Protein AF-A0A4S2D4K6-F1 (afdb_monomer_lite)

Structure (mmCIF, N/CA/C/O backbone):
data_AF-A0A4S2D4K6-F1
#
_entry.id   AF-A0A4S2D4K6-F1
#
loop_
_atom_site.group_PDB
_atom_site.id
_atom_site.type_symbol
_atom_site.label_atom_id
_atom_site.label_alt_id
_atom_site.label_comp_id
_atom_site.label_asym_id
_atom_site.label_entity_id
_atom_site.label_seq_id
_atom_site.pdbx_PDB_ins_code
_atom_site.Cartn_x
_atom_site.Cartn_y
_atom_site.Cartn_z
_atom_site.occupancy
_atom_site.B_iso_or_equiv
_atom_site.auth_seq_id
_atom_site.auth_comp_id
_atom_site.auth_asym_id
_atom_site.auth_atom_id
_atom_site.pdbx_PDB_model_num
ATOM 1 N N . MET A 1 1 ? 19.064 -12.926 -19.573 1.00 48.91 1 MET A N 1
ATOM 2 C CA . MET A 1 1 ? 18.427 -12.527 -18.295 1.00 48.91 1 MET A CA 1
ATOM 3 C C . MET A 1 1 ? 18.147 -13.797 -17.514 1.00 48.91 1 MET A C 1
ATOM 5 O O . MET A 1 1 ? 17.449 -14.656 -18.035 1.00 48.91 1 MET A O 1
ATOM 9 N N . THR A 1 2 ? 18.761 -13.984 -16.348 1.00 58.84 2 THR A N 1
ATOM 10 C CA . THR A 1 2 ? 18.597 -15.213 -15.556 1.00 58.84 2 THR A CA 1
ATOM 11 C C . THR A 1 2 ? 17.197 -15.264 -14.932 1.00 58.84 2 THR A C 1
ATOM 13 O O . THR A 1 2 ? 16.551 -14.230 -14.748 1.00 58.84 2 THR A O 1
ATOM 16 N N . PHE A 1 3 ? 16.708 -16.461 -14.594 1.00 55.75 3 PHE A N 1
ATOM 17 C CA . PHE A 1 3 ? 15.411 -16.658 -13.926 1.00 55.75 3 PHE A CA 1
ATOM 18 C C . PHE A 1 3 ? 15.257 -15.807 -12.650 1.00 55.75 3 PHE A C 1
ATOM 20 O O . PHE A 1 3 ? 14.167 -15.320 -12.359 1.00 55.75 3 PHE A O 1
ATOM 27 N N . ALA A 1 4 ? 16.362 -15.530 -11.951 1.00 55.44 4 ALA A N 1
ATOM 28 C CA . ALA A 1 4 ? 16.401 -14.622 -10.807 1.00 55.44 4 ALA A CA 1
ATOM 29 C C . ALA A 1 4 ? 15.96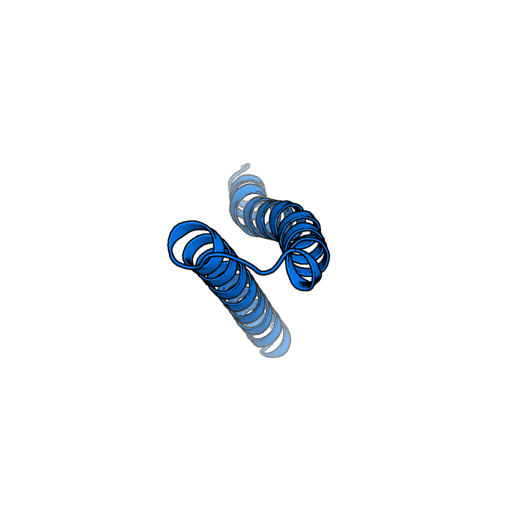6 -13.188 -11.170 1.00 55.44 4 ALA A C 1
ATOM 31 O O . ALA A 1 4 ? 15.175 -12.585 -10.451 1.00 55.44 4 ALA A O 1
ATOM 32 N N . THR A 1 5 ? 16.395 -12.654 -12.320 1.00 58.72 5 THR A N 1
ATOM 33 C CA . THR A 1 5 ? 15.978 -11.319 -12.786 1.00 58.72 5 THR A CA 1
ATOM 34 C C . THR A 1 5 ? 14.480 -11.272 -13.123 1.00 58.72 5 THR A C 1
ATOM 36 O O . THR A 1 5 ? 13.831 -10.250 -12.903 1.00 58.72 5 THR A O 1
ATOM 39 N N . ARG A 1 6 ? 13.907 -12.386 -13.603 1.00 56.97 6 ARG A N 1
ATOM 40 C CA . ARG A 1 6 ? 12.472 -12.507 -13.923 1.00 56.97 6 ARG A CA 1
ATOM 41 C C . ARG A 1 6 ? 11.602 -12.585 -12.660 1.00 56.97 6 ARG A C 1
ATOM 43 O O . ARG A 1 6 ? 10.586 -11.896 -12.593 1.00 56.97 6 ARG A O 1
ATOM 50 N N . ASN A 1 7 ? 12.035 -13.330 -11.639 1.00 61.50 7 ASN A N 1
ATOM 51 C CA . ASN A 1 7 ? 11.338 -13.402 -10.348 1.00 61.50 7 ASN A CA 1
ATOM 52 C C . ASN A 1 7 ? 11.406 -12.084 -9.569 1.00 61.50 7 ASN A C 1
ATOM 54 O O . ASN A 1 7 ? 10.420 -11.692 -8.954 1.00 61.50 7 ASN A O 1
ATOM 58 N N . ILE A 1 8 ? 12.528 -11.359 -9.639 1.00 67.06 8 ILE A N 1
ATOM 59 C CA . ILE A 1 8 ? 12.659 -10.036 -9.007 1.00 67.06 8 ILE A CA 1
ATOM 60 C C . ILE A 1 8 ? 11.703 -9.020 -9.652 1.00 67.06 8 ILE A C 1
ATOM 62 O O . ILE A 1 8 ? 11.087 -8.226 -8.943 1.00 67.06 8 ILE A O 1
ATOM 66 N N . GLY A 1 9 ? 11.534 -9.059 -10.979 1.00 65.44 9 GLY A N 1
ATOM 67 C CA . GLY A 1 9 ? 10.550 -8.227 -11.679 1.00 65.44 9 GLY A CA 1
ATOM 68 C C . GLY A 1 9 ? 9.108 -8.545 -11.267 1.00 65.44 9 GLY A C 1
ATOM 69 O O . GLY A 1 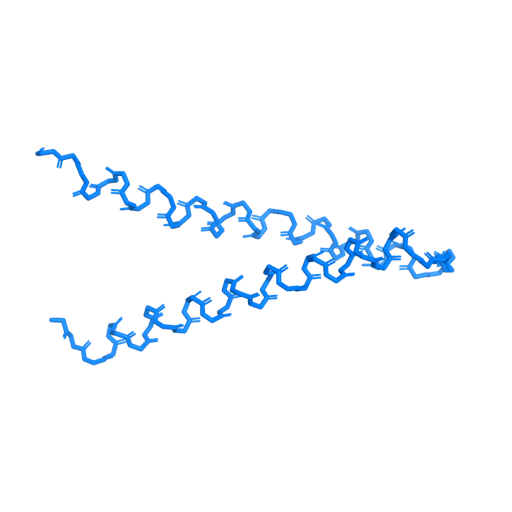9 ? 8.356 -7.636 -10.927 1.00 65.44 9 GLY A O 1
ATOM 70 N N . ALA A 1 10 ? 8.745 -9.831 -11.219 1.00 68.69 10 ALA A N 1
ATOM 71 C CA . ALA A 1 10 ? 7.420 -10.272 -10.776 1.00 68.69 10 ALA A CA 1
ATOM 72 C C . ALA A 1 10 ? 7.133 -9.911 -9.306 1.00 68.69 10 ALA A C 1
ATOM 74 O O . ALA A 1 10 ? 6.051 -9.416 -8.995 1.00 68.69 10 ALA A O 1
ATOM 75 N N . ALA A 1 11 ? 8.113 -10.074 -8.411 1.00 72.50 11 ALA A N 1
ATOM 76 C CA . ALA A 1 11 ? 7.979 -9.711 -7.001 1.00 72.50 11 ALA A CA 1
ATOM 77 C C . ALA A 1 11 ? 7.753 -8.200 -6.810 1.00 72.50 11 ALA A C 1
ATOM 79 O O . ALA A 1 11 ? 6.913 -7.793 -6.012 1.00 72.50 11 ALA A O 1
ATOM 80 N N . ARG A 1 12 ? 8.447 -7.356 -7.586 1.00 73.56 12 ARG A N 1
ATOM 81 C CA . ARG A 1 12 ? 8.266 -5.893 -7.550 1.00 73.56 12 ARG A CA 1
ATOM 82 C C . ARG A 1 12 ? 6.891 -5.453 -8.048 1.00 73.56 12 ARG A C 1
ATOM 84 O O . ARG A 1 12 ? 6.343 -4.488 -7.519 1.00 73.56 12 ARG A O 1
ATOM 91 N N . ILE A 1 13 ? 6.330 -6.142 -9.043 1.00 78.19 13 ILE A N 1
ATOM 92 C CA . ILE A 1 13 ? 4.958 -5.887 -9.512 1.00 78.19 13 ILE A CA 1
ATOM 93 C C . ILE A 1 13 ? 3.956 -6.317 -8.437 1.00 78.19 13 ILE A C 1
ATOM 95 O O . ILE A 1 13 ? 3.030 -5.568 -8.139 1.00 78.19 13 ILE A O 1
ATOM 99 N N . GLY A 1 14 ? 4.182 -7.465 -7.792 1.00 81.25 14 GLY A N 1
ATOM 100 C CA . GLY A 1 14 ? 3.363 -7.922 -6.667 1.00 81.25 14 GLY A CA 1
ATOM 101 C C . GLY A 1 14 ? 3.319 -6.909 -5.519 1.00 81.25 14 GLY A C 1
ATOM 102 O O . GLY A 1 14 ? 2.237 -6.549 -5.063 1.00 81.25 14 GLY A O 1
ATOM 103 N N . ILE A 1 15 ? 4.474 -6.372 -5.111 1.00 82.50 15 ILE A N 1
ATOM 104 C CA . ILE A 1 15 ? 4.548 -5.330 -4.071 1.00 82.50 15 ILE A CA 1
ATOM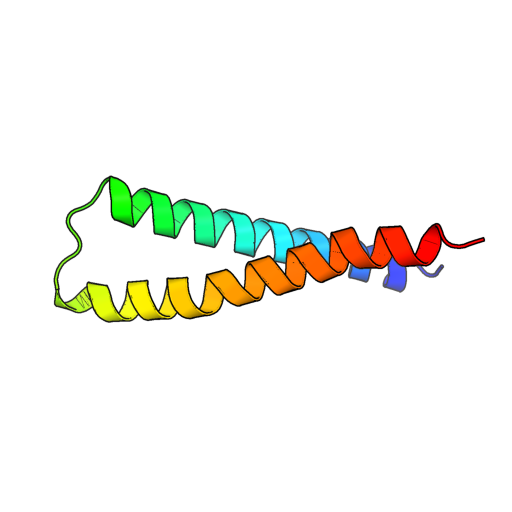 105 C C . ILE A 1 15 ? 3.798 -4.067 -4.512 1.00 82.50 15 ILE A C 1
ATOM 107 O O . ILE A 1 15 ? 3.039 -3.502 -3.730 1.00 82.50 15 ILE A O 1
ATOM 111 N N . ALA A 1 16 ? 3.957 -3.644 -5.768 1.00 81.50 16 ALA A N 1
ATOM 112 C CA . ALA A 1 16 ? 3.263 -2.472 -6.293 1.00 81.50 16 ALA A CA 1
ATOM 113 C C . ALA A 1 16 ? 1.733 -2.617 -6.252 1.00 81.50 16 ALA A C 1
ATOM 115 O O . ALA A 1 16 ? 1.038 -1.689 -5.841 1.00 81.50 16 ALA A O 1
ATOM 116 N N . LEU A 1 17 ? 1.217 -3.792 -6.620 1.00 83.69 17 LEU A N 1
ATOM 117 C CA . LEU A 1 17 ? -0.212 -4.099 -6.551 1.00 83.69 17 LEU A CA 1
ATOM 118 C C . LEU A 1 17 ? -0.725 -4.110 -5.108 1.00 83.69 17 LEU A C 1
ATOM 120 O O . LEU A 1 17 ? -1.796 -3.573 -4.846 1.00 83.69 17 LEU A O 1
ATOM 124 N N . ILE A 1 18 ? 0.046 -4.656 -4.164 1.00 86.56 18 ILE A N 1
ATOM 125 C CA . ILE A 1 18 ? -0.319 -4.642 -2.740 1.00 86.56 18 ILE A CA 1
ATOM 126 C C . ILE A 1 18 ? -0.424 -3.203 -2.225 1.00 86.56 18 ILE A C 1
ATOM 128 O O . ILE A 1 18 ? -1.409 -2.861 -1.576 1.00 86.56 18 ILE A O 1
ATOM 132 N N . VAL A 1 19 ? 0.547 -2.341 -2.544 1.00 85.69 19 VAL A N 1
ATOM 133 C CA . VAL A 1 19 ? 0.516 -0.927 -2.127 1.00 85.69 19 VAL A CA 1
ATOM 134 C C . VAL A 1 19 ? -0.680 -0.193 -2.745 1.00 85.69 19 VAL A C 1
ATOM 136 O O . VAL A 1 19 ? -1.348 0.569 -2.047 1.00 85.69 19 VAL A O 1
ATOM 139 N N . LEU A 1 20 ? -0.997 -0.457 -4.017 1.00 86.06 20 LEU A N 1
ATOM 140 C CA . LEU A 1 20 ? -2.175 0.103 -4.688 1.00 86.06 20 LEU A CA 1
ATOM 141 C C . LEU A 1 20 ? -3.479 -0.311 -3.992 1.00 86.06 20 LEU A C 1
ATOM 143 O O . LEU A 1 20 ? -4.330 0.536 -3.721 1.00 86.06 20 LEU A O 1
ATOM 147 N N . VAL A 1 21 ? -3.619 -1.597 -3.665 1.00 88.12 21 VAL A N 1
ATOM 148 C CA . VAL A 1 21 ? -4.792 -2.123 -2.955 1.00 88.12 21 VAL A CA 1
ATOM 149 C C . VAL A 1 21 ? -4.902 -1.512 -1.560 1.00 88.12 21 VAL A C 1
ATOM 151 O O . VAL A 1 21 ? -5.975 -1.040 -1.196 1.00 88.12 21 VAL A O 1
ATOM 154 N N . LEU A 1 22 ? -3.809 -1.455 -0.795 1.00 86.56 22 LEU A N 1
ATOM 155 C CA . LEU A 1 22 ? -3.805 -0.871 0.552 1.00 86.56 22 LEU A CA 1
ATOM 156 C C . LEU A 1 22 ? -4.204 0.604 0.542 1.00 86.56 22 LEU A C 1
ATOM 158 O O . LEU A 1 22 ? -4.985 1.035 1.389 1.00 86.56 22 LEU A O 1
ATOM 162 N N . TYR A 1 23 ? -3.712 1.367 -0.432 1.00 85.81 23 TYR A N 1
ATOM 163 C CA . TYR A 1 23 ? -4.105 2.760 -0.591 1.00 85.81 23 TYR A CA 1
ATOM 164 C C . TYR A 1 23 ? -5.581 2.899 -0.974 1.00 85.81 23 TYR A C 1
ATOM 166 O O . TYR A 1 23 ? -6.299 3.683 -0.357 1.00 85.81 23 TYR A O 1
ATOM 174 N N . GLY A 1 24 ? -6.059 2.098 -1.931 1.00 84.62 24 GLY A N 1
ATOM 175 C CA . GLY A 1 24 ? -7.468 2.087 -2.327 1.00 84.62 24 GLY A CA 1
ATOM 176 C C . GLY A 1 24 ? -8.403 1.743 -1.166 1.00 84.62 24 GLY A C 1
ATOM 177 O O . GLY A 1 24 ? -9.412 2.416 -0.971 1.00 84.62 24 GLY A O 1
ATOM 178 N N . VAL A 1 25 ? -8.037 0.756 -0.343 1.00 87.25 25 VAL A N 1
ATOM 179 C CA . VAL A 1 25 ? -8.784 0.382 0.867 1.00 87.25 25 VAL A CA 1
ATOM 180 C C . VAL A 1 25 ? -8.760 1.508 1.900 1.00 87.25 25 VAL A C 1
ATOM 182 O O . VAL A 1 25 ? -9.806 1.842 2.449 1.00 87.25 25 VAL A O 1
ATOM 185 N N . ALA A 1 26 ? -7.610 2.141 2.140 1.00 82.88 26 ALA A N 1
ATOM 186 C CA . ALA A 1 26 ? -7.511 3.251 3.086 1.00 82.88 26 ALA A CA 1
ATOM 187 C C . ALA A 1 26 ? -8.389 4.448 2.671 1.00 82.88 26 ALA A C 1
ATOM 189 O O . ALA A 1 26 ? -9.065 5.041 3.513 1.00 82.88 26 ALA A O 1
ATOM 190 N N . VAL A 1 27 ? -8.442 4.760 1.372 1.00 83.50 27 VAL A N 1
ATOM 191 C CA . VAL A 1 27 ? -9.341 5.787 0.820 1.00 83.50 27 VAL A CA 1
ATOM 192 C C . VAL A 1 27 ? -10.808 5.353 0.918 1.00 83.50 27 VAL A C 1
ATOM 194 O O . VAL A 1 27 ? -11.652 6.145 1.327 1.00 83.50 27 VAL A O 1
ATOM 197 N N . ALA A 1 28 ? -11.132 4.097 0.604 1.00 83.31 28 ALA A N 1
ATOM 198 C CA . ALA A 1 28 ? -12.499 3.584 0.712 1.00 83.31 28 ALA A CA 1
ATOM 199 C C . ALA A 1 28 ? -13.028 3.637 2.155 1.00 83.31 28 ALA A C 1
ATOM 201 O O . ALA A 1 28 ? -14.187 4.001 2.366 1.00 83.31 28 ALA A O 1
ATOM 202 N N . ILE A 1 29 ? -12.176 3.333 3.140 1.00 83.56 29 ILE A N 1
ATOM 203 C CA . ILE A 1 29 ? -12.489 3.449 4.570 1.00 83.56 29 ILE A CA 1
ATOM 204 C C . ILE A 1 29 ? -12.739 4.912 4.947 1.00 83.56 29 ILE A C 1
ATOM 206 O O . ILE A 1 29 ? -13.739 5.190 5.601 1.00 83.56 29 ILE A O 1
ATOM 210 N N . LEU A 1 30 ? -11.892 5.847 4.495 1.00 80.44 30 LEU A N 1
ATOM 211 C CA . LEU A 1 30 ? -12.094 7.284 4.735 1.00 80.44 30 LEU A CA 1
ATOM 212 C C . LEU A 1 30 ? -13.436 7.809 4.218 1.00 80.44 30 LEU A C 1
ATOM 214 O O . LEU A 1 30 ? -13.995 8.725 4.812 1.00 80.44 30 LEU A O 1
ATOM 218 N N . VAL A 1 31 ? -13.914 7.274 3.093 1.00 81.00 31 VAL A N 1
ATOM 219 C CA . VAL A 1 31 ? -15.141 7.749 2.439 1.00 81.00 31 VAL A CA 1
ATOM 220 C C . VAL A 1 31 ? -16.399 7.106 3.032 1.00 81.00 31 VAL A C 1
ATOM 222 O O . VAL A 1 31 ? -17.444 7.748 3.048 1.00 81.00 31 VAL A O 1
ATOM 225 N N . ASN A 1 32 ? -16.323 5.859 3.512 1.00 81.06 32 ASN A N 1
ATOM 226 C CA . ASN A 1 32 ? -17.511 5.089 3.910 1.00 81.06 32 ASN A CA 1
ATOM 227 C C . ASN A 1 32 ? -17.680 4.896 5.422 1.00 81.06 32 ASN A C 1
ATOM 229 O O . ASN A 1 32 ? -18.741 4.443 5.845 1.00 81.06 32 ASN A O 1
ATOM 233 N N . ILE A 1 33 ? -16.657 5.171 6.234 1.00 79.00 33 ILE A N 1
ATOM 234 C CA . ILE A 1 33 ? -16.680 4.861 7.667 1.00 79.00 33 ILE A CA 1
ATOM 235 C C . ILE A 1 33 ? -16.327 6.107 8.476 1.00 79.00 33 ILE A C 1
ATOM 237 O O . ILE A 1 33 ? -15.310 6.756 8.237 1.00 79.00 33 ILE A O 1
ATOM 241 N N . GLU A 1 34 ? -17.142 6.408 9.486 1.00 74.75 34 GLU A N 1
ATOM 242 C CA . GLU A 1 34 ? -16.804 7.394 10.509 1.00 74.75 34 GLU A CA 1
ATOM 243 C C . GLU A 1 34 ? -15.673 6.844 11.381 1.00 74.75 34 GLU A C 1
ATOM 245 O O . GLU A 1 34 ? -15.858 5.946 12.204 1.00 74.75 34 GLU A O 1
ATOM 250 N N . ILE A 1 35 ? -14.462 7.346 11.158 1.00 70.69 35 ILE A N 1
ATOM 251 C CA . ILE A 1 35 ? -13.268 6.845 11.837 1.00 70.69 35 ILE A CA 1
ATOM 252 C C . ILE A 1 35 ? -13.221 7.423 13.255 1.00 70.69 35 ILE A C 1
ATOM 254 O O . ILE A 1 35 ? -13.168 8.649 13.404 1.00 70.69 35 ILE A O 1
ATOM 258 N N . PRO A 1 36 ? -13.180 6.578 14.305 1.00 74.56 36 PRO A N 1
ATOM 259 C CA . PRO A 1 36 ? -12.993 7.043 15.672 1.00 74.56 36 PRO A CA 1
ATOM 260 C C . PRO A 1 36 ? -11.726 7.897 15.781 1.00 74.56 36 PRO A C 1
ATOM 262 O O . PRO A 1 36 ? -10.687 7.531 15.229 1.00 74.56 36 PRO A O 1
ATOM 265 N N . GLN A 1 37 ? -11.787 9.008 16.523 1.00 75.31 37 GLN A N 1
ATOM 266 C CA . GLN A 1 37 ? -10.666 9.953 16.688 1.00 75.31 37 GLN A CA 1
ATOM 267 C C . GLN A 1 37 ? -9.353 9.248 17.073 1.00 75.31 37 GLN A C 1
ATOM 269 O O . GLN A 1 37 ? -8.306 9.576 16.526 1.00 75.31 37 GLN A O 1
ATOM 274 N N . ALA A 1 38 ? -9.425 8.210 17.914 1.00 77.94 38 ALA A N 1
ATOM 275 C CA . ALA A 1 38 ? -8.277 7.404 18.335 1.00 77.94 38 ALA A CA 1
ATOM 276 C C . ALA A 1 38 ? -7.514 6.726 17.177 1.00 77.94 38 ALA A C 1
ATOM 278 O O . ALA A 1 38 ? -6.309 6.515 17.273 1.00 77.94 38 ALA A O 1
ATOM 279 N N . ASN A 1 39 ? -8.192 6.403 16.072 1.00 77.94 39 ASN A N 1
ATOM 280 C CA . ASN A 1 39 ? -7.604 5.677 14.942 1.00 77.94 39 ASN A CA 1
ATOM 281 C C . ASN A 1 39 ? -7.282 6.601 13.760 1.00 77.94 39 ASN A C 1
ATOM 283 O O . ASN A 1 39 ? -6.643 6.177 12.793 1.00 77.94 39 ASN A O 1
ATOM 287 N N . LYS A 1 40 ? -7.718 7.864 13.829 1.00 77.25 40 LYS A N 1
ATOM 288 C CA . LYS A 1 40 ? -7.546 8.851 12.762 1.00 77.25 40 LYS A CA 1
ATOM 289 C C . LYS A 1 40 ? -6.073 9.168 12.516 1.00 77.25 40 LYS A C 1
ATOM 291 O O . LYS A 1 40 ? -5.663 9.224 11.360 1.00 77.25 40 LYS A O 1
ATOM 296 N N . ASP A 1 41 ? -5.279 9.289 13.578 1.00 82.06 41 ASP A N 1
ATOM 297 C CA . ASP A 1 41 ? -3.840 9.565 13.476 1.00 82.06 41 ASP A CA 1
ATOM 298 C C . ASP A 1 41 ? -3.077 8.404 12.834 1.00 82.06 41 ASP A C 1
ATOM 300 O O . ASP A 1 41 ? -2.226 8.614 11.970 1.00 82.06 41 ASP A O 1
ATOM 304 N N . VAL A 1 42 ? -3.431 7.165 13.184 1.00 82.50 42 VAL A N 1
ATOM 305 C CA . VAL A 1 42 ? -2.822 5.959 12.601 1.00 82.50 42 VAL A CA 1
ATOM 306 C C . VAL A 1 42 ? -3.142 5.857 11.111 1.00 82.50 42 VAL A C 1
ATOM 308 O O . VAL A 1 42 ? -2.263 5.555 10.302 1.00 82.50 42 VAL A O 1
ATOM 311 N N . LEU A 1 43 ? -4.384 6.151 10.723 1.00 80.69 43 LEU A N 1
ATOM 312 C CA . LEU A 1 43 ? -4.781 6.145 9.319 1.00 80.69 43 LEU A CA 1
ATOM 313 C C . LEU A 1 43 ? -4.130 7.292 8.529 1.00 80.69 43 LEU A C 1
ATOM 315 O O . LEU A 1 43 ? -3.684 7.085 7.402 1.00 80.69 43 LEU A O 1
ATOM 319 N N . MET A 1 44 ? -4.033 8.486 9.117 1.00 82.50 44 MET A N 1
ATOM 320 C CA . MET A 1 44 ? -3.324 9.623 8.521 1.00 82.50 44 MET A CA 1
ATOM 321 C C . MET A 1 44 ? -1.83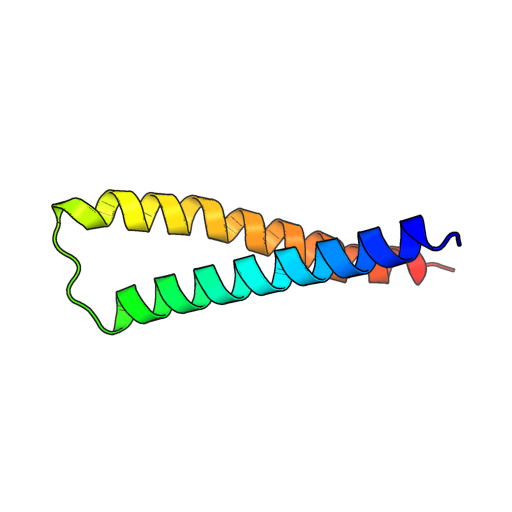5 9.319 8.332 1.00 82.50 44 MET A C 1
ATOM 323 O O . MET A 1 44 ? -1.288 9.616 7.272 1.00 82.50 44 MET A O 1
ATOM 327 N N . LEU A 1 45 ? -1.191 8.658 9.298 1.00 87.38 45 LEU A N 1
ATOM 328 C CA . LEU A 1 45 ? 0.192 8.193 9.177 1.00 87.38 45 LEU A CA 1
ATOM 329 C C . LEU A 1 45 ? 0.343 7.145 8.066 1.00 87.38 45 LEU A C 1
ATOM 331 O O . LEU A 1 45 ? 1.299 7.191 7.289 1.00 87.38 45 LEU 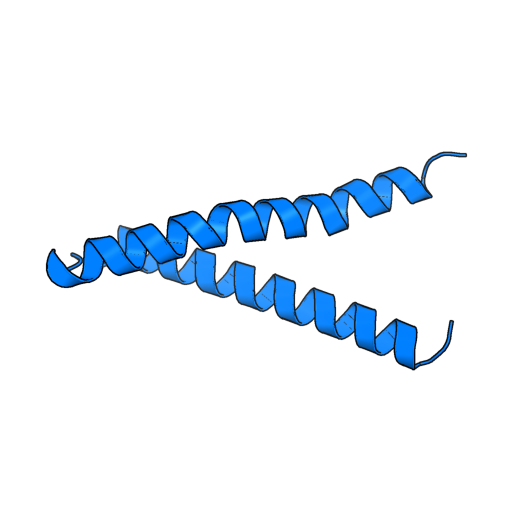A O 1
ATOM 335 N N . LEU A 1 46 ? -0.605 6.210 7.961 1.00 85.06 46 LEU A N 1
ATOM 336 C CA . LEU A 1 46 ? -0.622 5.212 6.895 1.00 85.06 46 LEU A CA 1
ATOM 337 C C . LEU A 1 46 ? -0.726 5.889 5.521 1.00 85.06 46 LEU A C 1
ATOM 339 O O . LEU A 1 46 ? 0.099 5.632 4.649 1.00 85.06 46 LEU A O 1
ATOM 343 N N . LEU A 1 47 ? -1.686 6.793 5.335 1.00 83.75 47 LEU A N 1
ATOM 344 C CA . LEU A 1 47 ? -1.879 7.523 4.078 1.00 83.75 47 LEU A CA 1
ATOM 345 C C . LEU A 1 47 ? -0.694 8.433 3.740 1.00 83.75 47 LEU A C 1
ATOM 347 O O . LEU A 1 47 ? -0.274 8.480 2.582 1.00 83.75 47 LEU A O 1
ATOM 351 N N . GLY A 1 48 ? -0.124 9.094 4.750 1.00 86.12 48 GLY A N 1
ATOM 352 C CA . GLY A 1 48 ? 1.066 9.932 4.620 1.00 86.12 48 GLY A CA 1
ATOM 353 C C . GLY A 1 48 ? 2.292 9.160 4.130 1.00 86.12 48 GLY A C 1
ATOM 354 O O . GLY A 1 48 ? 3.078 9.702 3.360 1.00 86.12 48 GLY A O 1
ATOM 355 N N . ASN A 1 49 ? 2.424 7.881 4.497 1.00 86.12 49 ASN A N 1
ATOM 356 C CA . ASN A 1 49 ? 3.500 7.011 4.015 1.00 86.12 49 ASN A CA 1
ATOM 357 C C . ASN A 1 49 ? 3.157 6.306 2.687 1.00 86.12 49 ASN A C 1
ATOM 359 O O . ASN A 1 49 ? 4.041 6.098 1.852 1.00 86.12 49 ASN A O 1
ATOM 363 N N . LEU A 1 50 ? 1.885 5.958 2.458 1.00 82.06 50 LEU A N 1
ATOM 364 C CA . LEU A 1 50 ? 1.432 5.281 1.236 1.00 82.06 50 LEU A CA 1
ATOM 365 C C . LEU A 1 50 ? 1.455 6.193 0.001 1.00 82.06 50 LEU A C 1
ATOM 367 O O . LEU A 1 50 ? 1.783 5.718 -1.085 1.00 82.06 50 LEU A O 1
ATOM 371 N N . GLY A 1 51 ? 1.157 7.488 0.143 1.00 82.69 51 GLY A N 1
ATOM 372 C CA . GLY A 1 51 ? 1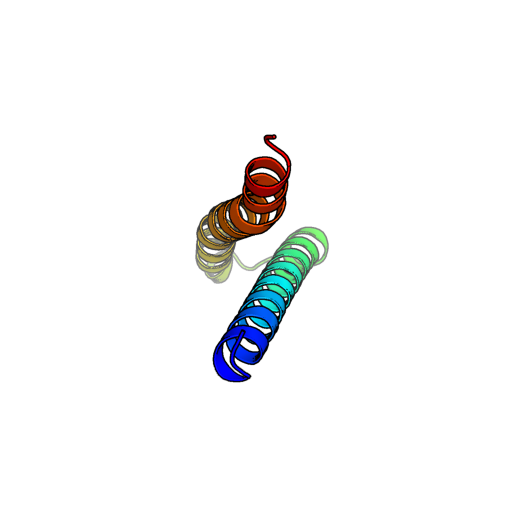.200 8.447 -0.970 1.00 82.69 51 GLY A CA 1
ATOM 373 C C . GLY A 1 51 ? 2.582 8.534 -1.648 1.00 82.69 51 GLY A C 1
ATOM 374 O O . GLY A 1 51 ? 2.685 8.289 -2.853 1.00 82.69 51 GLY A O 1
ATOM 375 N N . PRO A 1 52 ? 3.668 8.805 -0.900 1.00 85.75 52 PRO A N 1
ATOM 376 C CA . PRO A 1 52 ? 5.035 8.792 -1.426 1.00 85.75 52 PRO A CA 1
ATOM 377 C C . PRO A 1 52 ? 5.465 7.425 -1.969 1.00 85.75 52 PRO A C 1
ATOM 379 O O . PRO A 1 52 ? 6.151 7.356 -2.989 1.00 85.75 52 PRO A O 1
ATOM 382 N N . LEU A 1 53 ? 5.040 6.327 -1.330 1.00 82.62 53 LEU A N 1
ATOM 383 C CA . LEU A 1 53 ? 5.297 4.967 -1.814 1.00 82.62 53 LEU A CA 1
ATOM 384 C C . LEU A 1 53 ? 4.669 4.724 -3.193 1.00 82.62 53 LEU A C 1
ATOM 386 O O . LEU A 1 53 ? 5.347 4.211 -4.084 1.00 82.62 53 LEU A O 1
ATOM 390 N N . LEU A 1 54 ? 3.419 5.145 -3.401 1.00 82.31 54 LEU A N 1
ATOM 391 C CA . LEU A 1 54 ? 2.766 5.088 -4.710 1.00 82.31 54 LEU A CA 1
ATOM 392 C C . LEU A 1 54 ? 3.458 5.975 -5.744 1.00 82.31 54 LEU A C 1
ATOM 394 O O . LEU A 1 54 ? 3.650 5.539 -6.878 1.00 82.31 54 LEU A O 1
ATOM 398 N N . GLY A 1 55 ? 3.882 7.181 -5.359 1.00 81.56 55 GLY A N 1
ATOM 399 C CA . GLY A 1 55 ? 4.657 8.071 -6.227 1.00 81.56 55 GLY A CA 1
ATOM 400 C C . GLY A 1 55 ? 5.985 7.446 -6.671 1.00 81.56 55 GLY A C 1
ATOM 401 O O . GLY A 1 55 ? 6.323 7.480 -7.855 1.00 81.56 55 GLY A O 1
ATOM 402 N N . ASN A 1 56 ? 6.704 6.797 -5.752 1.00 83.12 56 ASN A N 1
ATOM 403 C CA . ASN A 1 56 ? 7.949 6.086 -6.048 1.00 83.12 56 ASN A CA 1
ATOM 404 C C . ASN A 1 56 ? 7.726 4.873 -6.956 1.00 83.12 56 ASN A C 1
ATOM 406 O O . ASN A 1 56 ? 8.508 4.653 -7.881 1.00 83.12 56 ASN A O 1
ATOM 410 N N . ILE A 1 57 ? 6.656 4.108 -6.731 1.00 81.31 57 ILE A N 1
ATOM 411 C CA . ILE A 1 57 ? 6.258 2.994 -7.600 1.00 81.31 57 ILE A CA 1
ATOM 412 C C . ILE A 1 57 ? 5.917 3.516 -9.002 1.00 81.31 57 ILE A C 1
ATOM 414 O O . ILE A 1 57 ? 6.469 3.023 -9.985 1.00 81.31 57 ILE A O 1
ATOM 418 N N . GLY A 1 58 ? 5.070 4.543 -9.102 1.00 78.56 58 GLY A N 1
ATOM 419 C CA . GLY A 1 58 ? 4.708 5.180 -10.367 1.00 78.56 58 GLY A CA 1
ATOM 420 C C . GLY A 1 58 ? 5.940 5.679 -11.119 1.00 78.56 58 GLY A C 1
ATOM 421 O O . GLY A 1 58 ? 6.164 5.292 -12.262 1.00 78.56 58 GLY A O 1
ATOM 422 N N . SER A 1 59 ? 6.808 6.444 -10.456 1.00 78.31 59 SER A N 1
ATOM 423 C CA . SER A 1 59 ? 8.075 6.907 -11.030 1.00 78.31 59 SER A CA 1
ATOM 424 C C . SER A 1 59 ? 8.956 5.740 -11.485 1.00 78.31 59 SER A C 1
ATOM 426 O O . SER A 1 59 ? 9.472 5.755 -12.600 1.00 78.31 59 SER A O 1
ATOM 428 N N . HIS A 1 60 ? 9.077 4.676 -10.690 1.00 75.94 60 HIS A N 1
ATOM 429 C CA . HIS A 1 60 ? 9.881 3.512 -11.058 1.00 75.94 60 HIS A CA 1
ATOM 430 C C . HIS A 1 60 ? 9.368 2.824 -12.333 1.00 75.94 60 HIS A C 1
ATOM 432 O O . HIS A 1 60 ? 10.186 2.429 -13.162 1.00 75.94 60 HIS A O 1
ATOM 438 N N . TYR A 1 61 ? 8.054 2.684 -12.532 1.00 71.44 61 TYR A N 1
ATOM 439 C CA . TYR A 1 61 ? 7.507 2.045 -13.738 1.00 71.44 61 TYR A CA 1
ATOM 440 C C . TYR A 1 61 ? 7.437 2.997 -14.945 1.00 71.44 61 TYR A C 1
ATOM 442 O O . TYR A 1 61 ? 7.915 2.634 -16.020 1.00 71.44 61 TYR A O 1
ATOM 450 N N . PHE A 1 62 ? 6.941 4.226 -14.772 1.00 70.81 62 PHE A N 1
ATOM 451 C CA . PHE A 1 62 ? 6.768 5.193 -15.865 1.00 70.81 62 PHE A CA 1
ATOM 452 C C . PHE A 1 62 ? 8.088 5.854 -16.310 1.00 70.81 62 PHE A C 1
ATOM 454 O O . PHE A 1 62 ? 8.311 6.039 -17.506 1.00 70.81 62 PHE A O 1
ATOM 461 N N . ASN A 1 63 ? 9.019 6.155 -15.395 1.00 66.12 63 ASN A N 1
ATOM 462 C CA . ASN A 1 63 ? 10.308 6.772 -15.748 1.00 66.12 63 ASN A CA 1
ATOM 463 C C . ASN A 1 63 ? 11.312 5.745 -16.314 1.00 66.12 63 ASN A C 1
ATOM 465 O O . ASN A 1 63 ? 12.109 6.061 -17.199 1.00 66.12 63 ASN A O 1
ATOM 469 N N . SER A 1 64 ? 11.261 4.484 -15.861 1.00 57.09 64 SER A N 1
ATOM 470 C CA . SER A 1 64 ? 12.125 3.420 -16.405 1.00 57.09 64 SER A CA 1
ATOM 471 C C . SER A 1 64 ? 11.744 3.007 -17.830 1.00 57.09 64 SER A C 1
ATOM 473 O O . SER A 1 64 ? 12.613 2.554 -18.578 1.00 57.09 64 SER A O 1
ATOM 475 N N . GLN A 1 65 ? 10.476 3.170 -18.229 1.00 54.88 65 GLN A N 1
ATOM 476 C CA . GLN A 1 65 ? 10.049 2.993 -19.622 1.00 54.88 65 GLN A CA 1
ATOM 477 C C . GLN A 1 65 ? 10.570 4.120 -20.521 1.00 54.88 65 GLN A C 1
ATOM 479 O O . GLN A 1 65 ? 11.096 3.830 -21.593 1.00 54.88 65 GLN A O 1
ATOM 484 N N . ASN A 1 66 ? 10.536 5.375 -20.057 1.00 52.84 66 ASN A N 1
ATOM 485 C CA . ASN A 1 66 ? 11.056 6.511 -20.824 1.00 52.84 66 ASN A CA 1
ATOM 486 C C . ASN A 1 66 ? 12.574 6.440 -21.056 1.00 52.84 66 ASN A C 1
ATOM 488 O O . ASN A 1 66 ? 13.047 6.777 -22.136 1.00 52.84 66 ASN A O 1
ATOM 492 N N . LYS A 1 67 ? 13.353 5.940 -20.088 1.00 53.16 67 LYS A N 1
ATOM 493 C CA . LYS A 1 67 ? 14.813 5.794 -20.252 1.00 53.16 67 LYS A CA 1
ATOM 494 C C . LYS A 1 67 ? 15.239 4.651 -21.179 1.00 53.16 67 LYS A C 1
ATOM 496 O O . LYS A 1 67 ? 16.369 4.662 -21.648 1.00 53.16 67 LYS A O 1
ATOM 501 N N . ARG A 1 68 ? 14.367 3.673 -21.451 1.00 54.41 68 ARG A N 1
ATOM 502 C CA . ARG A 1 68 ? 14.629 2.600 -22.436 1.00 54.41 68 ARG A CA 1
ATOM 503 C C . ARG A 1 68 ? 14.163 2.963 -23.851 1.00 54.41 68 ARG A C 1
ATOM 505 O O . ARG A 1 68 ? 14.407 2.182 -24.761 1.00 54.41 68 ARG A O 1
ATOM 512 N N . ALA A 1 69 ? 13.499 4.109 -24.014 1.00 52.44 69 ALA A N 1
ATOM 513 C CA . ALA A 1 69 ? 13.010 4.630 -25.290 1.00 52.44 69 ALA A CA 1
ATOM 514 C C . ALA A 1 69 ? 13.840 5.816 -25.826 1.00 52.44 69 ALA A C 1
ATOM 516 O O . ALA A 1 69 ? 13.484 6.383 -26.855 1.00 52.44 69 ALA A O 1
ATOM 517 N N . ALA A 1 70 ? 14.927 6.200 -25.147 1.00 45.81 70 ALA A N 1
ATOM 518 C CA . ALA A 1 70 ? 15.893 7.145 -25.698 1.00 45.81 70 ALA A CA 1
ATOM 519 C C . ALA A 1 70 ? 16.824 6.395 -26.681 1.00 45.81 70 ALA A C 1
ATOM 521 O O . ALA A 1 70 ? 17.388 5.378 -26.266 1.00 45.81 70 ALA A O 1
ATOM 522 N N . PRO A 1 71 ? 16.919 6.832 -27.954 1.00 48.78 71 PRO A N 1
ATOM 523 C CA . PRO A 1 71 ? 17.741 6.198 -28.990 1.00 48.78 71 PRO A CA 1
ATOM 524 C C . PRO A 1 71 ? 19.246 6.302 -28.719 1.00 48.78 71 PRO A C 1
ATOM 526 O O . PRO A 1 71 ? 19.668 7.271 -28.046 1.00 48.78 71 PRO A O 1
#

Radius of gyration: 16.39 Å; chains: 1; bounding box: 36×27×47 Å

Sequence (71 aa):
MTFATRNIGAARIGIALIVLVLYGVAVAILVNIEIPQANKDVLMLLLGNLGPLLGNIGSHYFNSQNKRAAP

pLDDT: mean 74.68, std 11.82, range [45.81, 88.12]

Foldseek 3Di:
DDVVVVVVVVVLVVVLVVLVVVLVVLVVCVVPDDDPPVCVVVSVVSNVVSVVVNVVSCCVVVVVVVVVPDD

Secondary structure (DSSP, 8-state):
--HHHHHHHHHHHHHHHHHHHHHHHHHHHHHHS---HHHHHHHHHHHHHHHHHHHHHHHHHHHHHHHTS--

Organism: Stenotrophomonas maltophilia (NCBI:txid40324)